Protein AF-A0A2V9L8C8-F1 (afdb_monomer_lite)

Structure (mmCIF, N/CA/C/O backbone):
data_AF-A0A2V9L8C8-F1
#
_entry.id   AF-A0A2V9L8C8-F1
#
loop_
_atom_site.group_PDB
_atom_site.id
_atom_site.type_symbol
_atom_site.label_atom_id
_atom_site.label_alt_id
_atom_site.label_comp_id
_atom_site.label_asym_id
_atom_site.label_entity_id
_atom_site.label_seq_id
_atom_site.pdbx_PDB_ins_code
_atom_site.Cartn_x
_atom_site.Cartn_y
_atom_site.Cartn_z
_atom_site.occupancy
_atom_site.B_iso_or_equiv
_atom_site.auth_seq_id
_atom_site.auth_comp_id
_atom_site.auth_asym_id
_atom_site.auth_atom_id
_atom_site.pdbx_PDB_model_num
ATOM 1 N N . MET A 1 1 ? 19.008 9.682 -31.310 1.00 36.12 1 MET A N 1
ATOM 2 C CA . MET A 1 1 ? 18.948 10.108 -29.896 1.00 36.12 1 MET A CA 1
ATOM 3 C C . MET A 1 1 ? 19.138 8.862 -29.058 1.00 36.12 1 MET A C 1
ATOM 5 O O . MET A 1 1 ? 18.372 7.933 -29.256 1.00 36.12 1 MET A O 1
ATOM 9 N N . HIS A 1 2 ? 20.195 8.788 -28.248 1.00 40.91 2 HIS A N 1
ATOM 10 C CA . HIS A 1 2 ? 20.407 7.639 -27.364 1.00 40.91 2 HIS A CA 1
ATOM 11 C C . HIS A 1 2 ? 19.311 7.671 -26.295 1.00 40.91 2 HIS A C 1
ATOM 13 O O . HIS A 1 2 ? 19.209 8.656 -25.563 1.00 40.91 2 HIS A O 1
ATOM 19 N N . GLY A 1 3 ? 18.443 6.658 -26.279 1.00 50.12 3 GLY A N 1
ATOM 20 C CA . GLY A 1 3 ? 17.503 6.462 -25.181 1.00 50.12 3 GLY A CA 1
ATOM 21 C C . GLY A 1 3 ? 18.306 6.201 -23.914 1.00 50.12 3 GLY A C 1
ATOM 22 O O . GLY A 1 3 ? 19.272 5.442 -23.950 1.00 50.12 3 GLY A O 1
ATOM 23 N N . LEU A 1 4 ? 17.961 6.873 -22.820 1.00 57.66 4 LEU A N 1
ATOM 24 C CA . LEU A 1 4 ? 18.549 6.560 -21.523 1.00 57.66 4 LEU A CA 1
ATOM 25 C C . LEU A 1 4 ? 18.138 5.123 -21.178 1.00 57.66 4 LEU A C 1
ATOM 27 O O . LEU A 1 4 ? 16.963 4.870 -20.928 1.00 57.66 4 LEU A O 1
ATOM 31 N N . GLU A 1 5 ? 19.079 4.178 -21.207 1.00 58.66 5 GLU A N 1
ATOM 32 C CA . GLU A 1 5 ? 18.830 2.799 -20.759 1.00 58.66 5 GLU A CA 1
ATOM 33 C C . GLU A 1 5 ? 18.585 2.762 -19.244 1.00 58.66 5 GLU A C 1
ATOM 35 O O . GLU A 1 5 ? 17.774 1.977 -18.752 1.00 58.66 5 GLU A O 1
ATOM 40 N N . ARG A 1 6 ? 19.244 3.667 -18.506 1.00 60.50 6 ARG A N 1
ATOM 41 C CA . ARG A 1 6 ? 19.099 3.869 -17.062 1.00 60.50 6 ARG A CA 1
ATOM 42 C C . ARG A 1 6 ? 19.023 5.355 -16.725 1.00 60.50 6 ARG A C 1
ATOM 44 O O . ARG A 1 6 ? 19.678 6.158 -17.379 1.00 60.50 6 ARG A O 1
ATOM 51 N N . ALA A 1 7 ? 18.229 5.706 -15.716 1.00 68.06 7 ALA A N 1
ATOM 52 C CA . ALA A 1 7 ? 18.121 7.066 -15.198 1.00 68.06 7 ALA A CA 1
ATOM 53 C C . ALA A 1 7 ? 18.155 7.080 -13.664 1.00 68.06 7 ALA A C 1
ATOM 55 O O . ALA A 1 7 ? 17.246 6.617 -12.976 1.00 68.06 7 ALA A O 1
ATOM 56 N N . SER A 1 8 ? 19.218 7.651 -13.124 1.00 67.12 8 SER A N 1
ATOM 57 C CA . SER A 1 8 ? 19.450 7.878 -11.705 1.00 67.12 8 SER A CA 1
ATOM 58 C C . SER A 1 8 ? 18.687 9.099 -11.175 1.00 67.12 8 SER A C 1
ATOM 60 O O . SER A 1 8 ? 18.212 9.970 -11.909 1.00 67.12 8 SER A O 1
ATOM 62 N N . THR A 1 9 ? 18.643 9.234 -9.848 1.00 66.00 9 THR A N 1
ATOM 63 C CA . THR A 1 9 ? 18.109 10.429 -9.165 1.00 66.00 9 THR A CA 1
ATOM 64 C C . THR A 1 9 ? 18.763 11.736 -9.620 1.00 66.00 9 THR A C 1
ATOM 66 O O . THR A 1 9 ? 18.101 12.778 -9.647 1.00 66.00 9 THR A O 1
ATOM 69 N N . GLN A 1 10 ? 20.049 11.705 -9.970 1.00 68.31 10 GLN A N 1
ATOM 70 C CA . GLN A 1 10 ? 20.767 12.878 -10.461 1.00 68.31 10 GLN A CA 1
ATOM 71 C C . GLN A 1 10 ? 20.302 13.263 -11.869 1.00 68.31 10 GLN A C 1
ATOM 73 O O . GLN A 1 10 ? 20.063 14.442 -12.131 1.00 68.31 10 GLN A O 1
ATOM 78 N N . GLU A 1 11 ? 20.088 12.277 -12.739 1.00 72.94 11 GLU A N 1
ATOM 79 C CA . GLU A 1 11 ? 19.592 12.490 -14.102 1.00 72.94 11 GLU A CA 1
ATOM 80 C C . GLU A 1 11 ? 18.149 12.992 -14.105 1.00 72.94 11 GLU A C 1
ATOM 82 O O . GLU A 1 11 ? 17.838 13.947 -14.809 1.00 72.94 11 GLU A O 1
ATOM 87 N N . ILE A 1 12 ? 17.284 12.463 -13.235 1.00 72.56 12 ILE A N 1
ATOM 88 C CA . ILE A 1 12 ? 15.905 12.957 -13.089 1.00 72.56 12 ILE A CA 1
ATOM 89 C C . ILE A 1 12 ? 15.878 14.432 -12.668 1.00 72.56 12 ILE A C 1
ATOM 91 O O . ILE A 1 12 ? 15.079 15.213 -13.184 1.00 72.56 12 ILE A O 1
ATOM 95 N N . ARG A 1 13 ? 16.764 14.843 -11.751 1.00 71.88 13 ARG A N 1
ATOM 96 C CA . ARG A 1 13 ? 16.885 16.255 -11.349 1.00 71.88 13 ARG A CA 1
ATOM 97 C C . ARG A 1 13 ? 17.431 17.130 -12.474 1.00 71.88 13 ARG A C 1
ATOM 99 O O . ARG A 1 13 ? 16.982 18.264 -12.614 1.00 71.88 13 ARG A O 1
ATOM 106 N N . ALA A 1 14 ? 18.375 16.618 -13.263 1.00 79.44 14 ALA A N 1
ATOM 107 C CA . ALA A 1 14 ? 18.890 17.326 -14.430 1.00 79.44 14 ALA A CA 1
ATOM 108 C C . ALA A 1 14 ? 17.793 17.526 -15.489 1.00 79.44 14 ALA A C 1
ATOM 110 O O . ALA A 1 14 ? 17.665 18.620 -16.037 1.00 79.44 14 ALA A O 1
ATOM 111 N N . ILE A 1 15 ? 16.949 16.512 -15.710 1.00 76.75 15 ILE A N 1
ATOM 112 C CA . ILE A 1 15 ? 15.794 16.601 -16.609 1.00 76.75 15 ILE A CA 1
ATOM 113 C C . ILE A 1 15 ? 14.777 17.620 -16.080 1.00 76.75 15 ILE A C 1
ATOM 115 O O . ILE A 1 15 ? 14.339 18.467 -16.849 1.00 76.75 15 ILE A O 1
ATOM 119 N N . ASP A 1 16 ? 14.450 17.620 -14.782 1.00 75.38 16 ASP A N 1
ATOM 120 C CA . ASP A 1 16 ? 13.553 18.633 -14.191 1.00 75.38 16 ASP A CA 1
ATOM 121 C C . ASP A 1 16 ? 14.086 20.062 -14.389 1.00 75.38 16 ASP A C 1
ATOM 123 O O . ASP A 1 16 ? 13.348 20.960 -14.796 1.00 75.38 16 ASP A O 1
ATOM 127 N N . ALA A 1 17 ? 15.386 20.276 -14.164 1.00 76.06 17 ALA A N 1
ATOM 128 C CA . ALA A 1 17 ? 16.019 21.575 -14.376 1.00 76.06 17 ALA A CA 1
ATOM 129 C C . ALA A 1 17 ? 15.936 22.026 -15.844 1.00 76.06 17 ALA A C 1
ATOM 131 O O . ALA A 1 17 ? 15.607 23.181 -16.119 1.00 76.06 17 ALA A O 1
ATOM 132 N N . GLU A 1 18 ? 16.180 21.117 -16.790 1.00 81.00 18 GLU A N 1
ATOM 133 C CA . GLU A 1 18 ? 16.126 21.420 -18.221 1.00 81.00 18 GLU A CA 1
ATOM 134 C C . GLU A 1 18 ? 14.690 21.655 -18.715 1.00 81.00 18 GLU A C 1
ATOM 136 O O . GLU A 1 18 ? 14.450 22.564 -19.513 1.00 81.00 18 GLU A O 1
ATOM 141 N N . VAL A 1 19 ? 13.718 20.895 -18.203 1.00 79.25 19 VAL A N 1
ATOM 142 C CA . VAL A 1 19 ? 12.288 21.077 -18.493 1.00 79.25 19 VAL A CA 1
ATOM 143 C C . VAL A 1 19 ? 11.825 22.461 -18.043 1.00 79.25 19 VAL A C 1
ATOM 145 O O . VAL A 1 19 ? 11.234 23.193 -18.837 1.00 79.25 19 VAL A O 1
ATOM 148 N N . ARG A 1 20 ? 12.170 22.878 -16.818 1.00 74.38 20 ARG A N 1
ATOM 149 C CA . ARG A 1 20 ? 11.860 24.228 -16.316 1.00 74.38 20 ARG A CA 1
ATOM 150 C C . ARG A 1 20 ? 12.566 25.325 -17.106 1.00 74.38 20 ARG A C 1
ATOM 152 O O . ARG A 1 20 ? 11.986 26.383 -17.334 1.00 74.38 20 ARG A O 1
ATOM 159 N N . ARG A 1 21 ? 13.802 25.081 -17.554 1.00 77.56 21 ARG A N 1
ATOM 160 C CA . ARG A 1 21 ? 14.560 26.032 -18.382 1.00 77.56 21 ARG A CA 1
ATOM 161 C C . ARG A 1 21 ? 13.907 26.252 -19.749 1.00 77.56 21 ARG A C 1
ATOM 163 O O . ARG A 1 21 ? 13.926 27.374 -20.244 1.00 77.56 21 ARG A O 1
ATOM 170 N N . ARG A 1 22 ? 13.352 25.201 -20.364 1.00 79.56 22 ARG A N 1
ATOM 171 C CA . ARG A 1 22 ? 12.745 25.268 -21.707 1.00 79.56 22 ARG A CA 1
ATOM 172 C C . ARG A 1 22 ? 11.279 25.688 -21.711 1.00 79.56 22 ARG A C 1
ATOM 174 O O . ARG A 1 22 ? 10.867 26.368 -22.642 1.00 79.56 22 ARG A O 1
ATOM 181 N N . LEU A 1 23 ? 10.500 25.262 -20.718 1.00 74.31 23 LEU A N 1
ATOM 182 C CA . LEU A 1 23 ? 9.045 25.463 -20.682 1.00 74.31 23 LEU A CA 1
ATOM 183 C C . LEU A 1 23 ? 8.598 26.551 -19.692 1.00 74.31 23 LEU A C 1
ATOM 185 O O . LEU A 1 23 ? 7.414 26.869 -19.625 1.00 74.31 23 LEU A O 1
ATOM 189 N N . GLY A 1 24 ? 9.539 27.145 -18.955 1.00 65.62 24 GLY A N 1
ATOM 190 C CA . GLY A 1 24 ? 9.286 28.217 -17.997 1.00 65.62 24 GLY A CA 1
ATOM 191 C C . GLY A 1 24 ? 9.071 27.724 -16.557 1.00 65.62 24 GLY A C 1
ATOM 192 O O . GLY A 1 24 ? 8.772 26.550 -16.320 1.00 65.62 24 GLY A O 1
ATOM 193 N N . PRO A 1 25 ? 9.222 28.622 -15.564 1.00 58.44 25 PRO A N 1
ATOM 194 C CA . PRO A 1 25 ? 9.194 28.280 -14.139 1.00 58.44 25 PRO A CA 1
ATOM 195 C C . PRO A 1 25 ? 7.817 27.829 -13.623 1.00 58.44 25 PRO A C 1
ATOM 197 O O . PRO A 1 25 ? 7.747 27.221 -12.555 1.00 58.44 25 PRO A O 1
ATOM 200 N N . ASP A 1 26 ? 6.740 28.091 -14.370 1.00 56.12 26 ASP A N 1
ATOM 201 C CA . ASP A 1 26 ? 5.374 27.686 -14.009 1.00 56.12 26 ASP A CA 1
ATOM 202 C C . ASP A 1 26 ? 5.085 26.199 -14.266 1.00 56.12 26 ASP A C 1
ATOM 204 O O . ASP A 1 26 ? 4.108 25.652 -13.743 1.00 56.12 26 ASP A O 1
ATOM 208 N N . VAL A 1 27 ? 5.957 25.501 -15.004 1.00 57.41 27 VAL A N 1
ATOM 209 C CA . VAL A 1 27 ? 5.854 24.050 -15.174 1.00 57.41 27 VAL A CA 1
ATOM 210 C C . VAL A 1 27 ? 6.306 23.358 -13.892 1.00 57.41 27 VAL A C 1
ATOM 212 O O . VAL A 1 27 ? 7.492 23.156 -13.629 1.00 57.41 27 VAL A O 1
ATOM 215 N N . ARG A 1 28 ? 5.331 22.967 -13.066 1.00 55.12 28 ARG A N 1
ATOM 216 C CA . ARG A 1 28 ? 5.564 22.130 -11.883 1.00 55.12 28 ARG A CA 1
ATOM 217 C C . ARG A 1 28 ? 5.698 20.661 -12.279 1.00 55.12 28 ARG A C 1
ATOM 219 O O . ARG A 1 28 ? 4.804 19.860 -12.014 1.00 55.12 28 ARG A O 1
ATOM 226 N N . THR A 1 29 ? 6.822 20.281 -12.871 1.00 62.38 29 THR A N 1
ATOM 227 C CA . THR A 1 29 ? 7.174 18.863 -12.993 1.00 62.38 29 THR A CA 1
ATOM 228 C C . THR A 1 29 ? 7.714 18.355 -11.665 1.00 62.38 29 THR A C 1
ATOM 230 O O . THR A 1 29 ? 8.779 18.750 -11.198 1.00 62.38 29 THR A O 1
ATOM 233 N N . ALA A 1 30 ? 6.957 17.481 -11.005 1.00 65.12 30 ALA A N 1
ATOM 234 C CA . ALA A 1 30 ? 7.499 16.747 -9.874 1.00 65.12 30 ALA A CA 1
ATOM 235 C C . ALA A 1 30 ? 8.540 15.736 -10.397 1.00 65.12 30 ALA A C 1
ATOM 237 O O . ALA A 1 30 ? 8.271 15.069 -11.397 1.00 65.12 30 ALA A O 1
ATOM 238 N N . PRO A 1 31 ? 9.685 15.544 -9.718 1.00 64.62 31 PRO A N 1
ATOM 239 C CA . PRO A 1 31 ? 10.660 14.514 -10.086 1.00 64.62 31 PRO A CA 1
ATOM 240 C C . PRO A 1 31 ? 10.046 13.113 -10.235 1.00 64.62 31 PRO A C 1
ATOM 242 O O . PRO A 1 31 ? 10.468 12.340 -11.083 1.00 64.62 31 PRO A O 1
ATOM 245 N N . SER A 1 32 ? 8.998 12.814 -9.464 1.00 60.22 32 SER A N 1
ATOM 246 C CA . SER A 1 32 ? 8.209 11.584 -9.574 1.00 60.22 32 SER A CA 1
ATOM 247 C C . SER A 1 32 ? 7.454 11.443 -10.896 1.00 60.22 32 SER A C 1
ATOM 249 O O . SER A 1 32 ? 7.350 10.340 -11.416 1.00 60.22 32 SER A O 1
ATOM 251 N N . TYR A 1 33 ? 6.939 12.541 -11.454 1.00 67.62 33 TYR A N 1
ATOM 252 C CA . TYR A 1 33 ? 6.266 12.534 -12.752 1.00 67.62 33 TYR A CA 1
ATOM 253 C C . TYR A 1 33 ? 7.259 12.217 -13.872 1.00 67.62 33 TYR A C 1
ATOM 255 O O . TYR A 1 33 ? 7.001 11.341 -14.688 1.00 67.62 33 TYR A O 1
ATOM 263 N N . ILE A 1 34 ? 8.429 12.863 -13.858 1.00 70.88 34 ILE A N 1
ATOM 264 C CA . ILE A 1 34 ? 9.505 12.596 -14.825 1.00 70.88 34 ILE A CA 1
ATOM 265 C C . ILE A 1 34 ? 9.959 11.140 -14.720 1.00 70.88 34 ILE A C 1
ATOM 267 O O . ILE A 1 34 ? 10.092 10.459 -15.729 1.00 70.88 34 ILE A O 1
ATOM 271 N N . ALA A 1 35 ? 10.147 10.647 -13.499 1.00 67.81 35 ALA A N 1
ATOM 272 C CA . ALA A 1 35 ? 10.553 9.274 -13.253 1.00 67.81 35 ALA A CA 1
ATOM 273 C C . ALA A 1 35 ? 9.521 8.242 -13.753 1.00 67.81 35 ALA A C 1
ATOM 275 O O . ALA A 1 35 ? 9.905 7.230 -14.333 1.00 67.81 35 ALA A O 1
ATOM 276 N N . ASN A 1 36 ? 8.222 8.519 -13.602 1.00 62.78 36 ASN A N 1
ATOM 277 C CA . ASN A 1 36 ? 7.164 7.667 -14.149 1.00 62.78 36 ASN A CA 1
ATOM 278 C C . ASN A 1 36 ? 7.134 7.694 -15.678 1.00 62.78 36 ASN A C 1
ATOM 280 O O . ASN A 1 36 ? 7.081 6.633 -16.284 1.00 62.78 36 ASN A O 1
ATOM 284 N N . VAL A 1 37 ? 7.240 8.872 -16.299 1.00 70.62 37 VAL A N 1
ATOM 285 C CA . VAL A 1 37 ? 7.285 9.000 -17.767 1.00 70.62 37 VAL A CA 1
ATOM 286 C C . VAL A 1 37 ? 8.496 8.264 -18.351 1.00 70.62 37 VAL A C 1
ATOM 288 O O . VAL A 1 37 ? 8.381 7.606 -19.380 1.00 70.62 37 VAL A O 1
ATOM 291 N N . LEU A 1 38 ? 9.654 8.336 -17.687 1.00 69.81 38 LEU A N 1
ATOM 292 C CA . LEU A 1 38 ? 10.849 7.589 -18.087 1.00 69.81 38 LEU A CA 1
ATOM 293 C C . LEU A 1 38 ? 10.644 6.074 -17.949 1.00 69.81 38 LEU A C 1
ATOM 295 O O . LEU A 1 38 ? 10.986 5.334 -18.867 1.00 69.81 38 LEU A O 1
ATOM 299 N N . SER A 1 39 ? 10.040 5.620 -16.849 1.00 64.25 39 SER A N 1
ATOM 300 C CA . SER A 1 39 ? 9.703 4.204 -16.649 1.00 64.25 39 SER A CA 1
ATOM 301 C C . SER A 1 39 ? 8.710 3.689 -17.702 1.00 64.25 39 SER A C 1
ATOM 303 O O . SER A 1 39 ? 8.937 2.647 -18.312 1.00 64.25 39 SER A O 1
ATOM 305 N N . GLU A 1 40 ? 7.654 4.454 -18.006 1.00 60.69 40 GLU A N 1
ATOM 306 C CA . GLU A 1 40 ? 6.682 4.140 -19.066 1.00 60.69 40 GLU A CA 1
ATOM 307 C C . GLU A 1 40 ? 7.326 4.073 -20.457 1.00 60.69 40 GLU A C 1
ATOM 309 O O . GLU A 1 40 ? 6.901 3.284 -21.300 1.00 60.69 40 GLU A O 1
ATOM 314 N N . ALA A 1 41 ? 8.377 4.863 -20.690 1.00 68.69 41 ALA A N 1
ATOM 315 C CA . ALA A 1 41 ? 9.166 4.838 -21.918 1.00 68.69 41 ALA A CA 1
ATOM 316 C C . ALA A 1 41 ? 10.201 3.693 -21.969 1.00 68.69 41 ALA A C 1
ATOM 318 O O . ALA A 1 41 ? 10.925 3.577 -22.959 1.00 68.69 41 ALA A O 1
ATOM 319 N N . GLY A 1 42 ? 10.277 2.847 -20.934 1.00 58.72 42 GLY A N 1
ATOM 320 C CA . GLY A 1 42 ? 11.192 1.705 -20.857 1.00 58.72 42 GLY A CA 1
ATOM 321 C C . GLY A 1 42 ? 12.577 2.023 -20.282 1.00 58.72 42 GLY A C 1
ATOM 322 O O . GLY A 1 42 ? 13.459 1.168 -20.329 1.00 58.72 42 GLY A O 1
ATOM 323 N N . THR A 1 43 ? 12.794 3.222 -19.732 1.00 69.88 43 THR A N 1
ATOM 324 C CA . THR A 1 43 ? 14.045 3.575 -19.048 1.00 69.88 43 THR A CA 1
ATOM 325 C C . THR A 1 43 ? 14.052 2.996 -17.638 1.00 69.88 43 THR A C 1
ATOM 327 O O . THR A 1 43 ? 13.139 3.228 -16.846 1.00 69.88 43 THR A O 1
ATOM 330 N N . HIS A 1 44 ? 15.121 2.289 -17.279 1.00 60.97 44 HIS A N 1
ATOM 331 C CA . HIS A 1 44 ? 15.279 1.745 -15.938 1.00 60.97 44 HIS A CA 1
ATOM 332 C C . HIS A 1 44 ? 15.636 2.855 -14.941 1.00 60.97 44 HIS A C 1
ATOM 334 O O . HIS A 1 44 ? 16.719 3.435 -14.993 1.00 60.97 44 HIS A O 1
ATOM 340 N N . VAL A 1 45 ? 14.720 3.180 -14.032 1.00 60.19 45 VAL A N 1
ATOM 341 C CA . VAL A 1 45 ? 14.873 4.325 -13.130 1.00 60.19 45 VAL A CA 1
ATOM 342 C C . VAL A 1 45 ? 15.335 3.896 -11.735 1.00 60.19 45 VAL A C 1
ATOM 344 O O . VAL A 1 45 ? 14.614 3.225 -11.002 1.00 60.19 45 VAL A O 1
ATOM 347 N N . GLU A 1 46 ? 16.501 4.387 -11.320 1.00 57.97 46 GLU A N 1
ATOM 348 C CA . GLU A 1 46 ? 17.041 4.230 -9.967 1.00 57.97 46 GLU A CA 1
ATOM 349 C C . GLU A 1 46 ? 16.770 5.507 -9.150 1.00 57.97 46 GLU A C 1
ATOM 351 O O . GLU A 1 46 ? 17.627 6.383 -8.963 1.00 57.97 46 GLU A O 1
ATOM 356 N N . PHE A 1 47 ? 15.526 5.649 -8.677 1.00 55.12 47 PHE A N 1
ATOM 357 C CA . PHE A 1 47 ? 15.101 6.800 -7.877 1.00 55.12 47 PHE A CA 1
ATOM 358 C C . PHE A 1 47 ? 15.086 6.485 -6.376 1.00 55.12 47 PHE A C 1
ATOM 360 O O . PHE A 1 47 ? 14.039 6.281 -5.766 1.00 55.12 47 PHE A O 1
ATOM 367 N N . THR A 1 48 ? 16.264 6.459 -5.754 1.00 48.25 48 THR A N 1
ATOM 368 C CA . THR A 1 48 ? 16.421 6.285 -4.304 1.00 48.25 48 THR A CA 1
ATOM 369 C C . THR A 1 48 ? 16.584 7.648 -3.621 1.00 48.25 48 THR A C 1
ATOM 371 O O . THR A 1 48 ? 17.581 8.353 -3.758 1.00 48.25 48 THR A O 1
ATOM 374 N N . GLY A 1 49 ? 15.567 8.080 -2.874 1.00 46.88 49 GLY A N 1
ATOM 375 C CA . GLY A 1 49 ? 15.636 9.324 -2.108 1.00 46.88 49 GLY A CA 1
ATOM 376 C C . GLY A 1 49 ? 14.374 9.608 -1.304 1.00 46.88 49 GLY A C 1
ATOM 377 O O . GLY A 1 49 ? 13.398 8.872 -1.373 1.00 46.88 49 GLY A O 1
ATOM 378 N N . ARG A 1 50 ? 14.351 10.731 -0.575 1.00 41.69 50 ARG A N 1
ATOM 379 C CA . ARG A 1 50 ? 13.184 11.192 0.213 1.00 41.69 50 ARG A CA 1
ATOM 380 C C . ARG A 1 50 ? 11.945 11.515 -0.658 1.00 41.69 50 ARG A C 1
ATOM 382 O O . ARG A 1 50 ? 10.849 11.659 -0.132 1.00 41.69 50 ARG A O 1
ATOM 389 N N . SER A 1 51 ? 12.130 11.584 -1.982 1.00 40.91 51 SER A N 1
ATOM 390 C CA . SER A 1 51 ? 11.086 11.650 -3.020 1.00 40.91 51 SER A CA 1
ATOM 391 C C . SER A 1 51 ? 10.949 10.348 -3.830 1.00 40.91 51 SER A C 1
ATOM 393 O O . SER A 1 51 ? 10.073 10.267 -4.677 1.00 40.91 51 SER A O 1
ATOM 395 N N . GLY A 1 52 ? 11.778 9.339 -3.556 1.00 44.50 52 GLY A N 1
ATOM 396 C CA . GLY A 1 52 ? 11.838 7.997 -4.153 1.00 44.50 52 GLY A CA 1
ATOM 397 C C . GLY A 1 52 ? 10.565 7.133 -4.218 1.00 44.50 52 GLY A C 1
ATOM 398 O O . GLY A 1 52 ? 10.507 6.292 -5.110 1.00 44.50 52 GLY A O 1
ATOM 399 N N . PRO A 1 53 ? 9.517 7.307 -3.381 1.00 51.41 53 PRO A N 1
ATOM 400 C CA . PRO A 1 53 ? 8.404 6.350 -3.309 1.00 51.41 53 PRO A CA 1
ATOM 401 C C . PRO A 1 53 ? 7.448 6.294 -4.505 1.00 51.41 53 PRO A C 1
ATOM 403 O O . PRO A 1 53 ? 6.358 5.753 -4.366 1.00 51.41 53 PRO A O 1
ATOM 406 N N . PHE A 1 54 ? 7.737 6.910 -5.651 1.00 50.38 54 PHE A N 1
ATOM 407 C CA . PHE A 1 54 ? 6.721 7.081 -6.700 1.00 50.38 54 PHE A CA 1
ATOM 408 C C . PHE A 1 54 ? 6.949 6.246 -7.957 1.00 50.38 54 PHE A C 1
ATOM 410 O O . PHE A 1 54 ? 5.982 6.028 -8.681 1.00 50.38 54 PHE A O 1
ATOM 417 N N . VAL A 1 55 ? 8.142 5.678 -8.148 1.00 54.19 55 VAL A N 1
ATOM 418 C CA . VAL A 1 55 ? 8.467 4.814 -9.297 1.00 54.19 55 VAL A CA 1
ATOM 419 C C . VAL A 1 55 ? 8.242 3.357 -8.923 1.00 54.19 55 VAL A C 1
ATOM 421 O O . VAL A 1 55 ? 8.517 2.965 -7.789 1.00 54.19 55 VAL A O 1
ATOM 424 N N . ASP A 1 56 ? 7.595 2.576 -9.788 1.00 56.00 56 ASP A N 1
ATOM 425 C CA . ASP A 1 56 ? 7.451 1.136 -9.545 1.00 56.00 56 ASP A CA 1
ATOM 426 C C . ASP A 1 56 ? 8.835 0.483 -9.650 1.00 56.00 56 ASP A C 1
ATOM 428 O O . ASP A 1 56 ? 9.611 0.871 -10.527 1.00 56.00 56 ASP A O 1
ATOM 432 N N . PRO A 1 57 ? 9.191 -0.449 -8.747 1.00 55.91 57 PRO A N 1
ATOM 433 C CA . PRO A 1 57 ? 10.440 -1.173 -8.892 1.00 55.91 57 PRO A CA 1
ATOM 434 C C . PRO A 1 57 ? 10.449 -1.885 -10.254 1.00 55.91 57 PRO A C 1
ATOM 436 O O . PRO A 1 57 ? 9.396 -2.346 -10.700 1.00 55.91 57 PRO A O 1
ATOM 439 N N . PRO A 1 58 ? 11.609 -1.977 -10.922 1.00 58.84 58 PRO A N 1
ATOM 440 C CA . PRO A 1 58 ? 11.742 -2.764 -12.139 1.00 58.84 58 PRO A CA 1
ATOM 441 C C . PRO A 1 58 ? 11.349 -4.208 -11.813 1.00 58.84 58 PRO A C 1
ATOM 443 O O . PRO A 1 58 ? 12.009 -4.875 -11.018 1.00 58.84 58 PRO A O 1
ATOM 446 N N . MET A 1 59 ? 10.227 -4.658 -12.370 1.00 68.00 59 MET A N 1
ATOM 447 C CA . MET A 1 59 ? 9.724 -6.015 -12.188 1.00 68.00 59 MET A CA 1
ATOM 448 C C . MET A 1 59 ? 10.060 -6.834 -13.425 1.00 68.00 59 MET A C 1
ATOM 450 O O . MET A 1 59 ? 9.875 -6.374 -14.549 1.00 68.00 59 MET A O 1
ATOM 454 N N . GLU A 1 60 ? 10.550 -8.049 -13.211 1.00 74.44 60 GLU A N 1
ATOM 455 C CA . GLU A 1 60 ? 10.720 -9.020 -14.287 1.00 74.44 60 GLU A CA 1
ATOM 456 C C . GLU A 1 60 ? 9.373 -9.670 -14.629 1.00 74.44 60 GLU A C 1
ATOM 458 O O . GLU A 1 60 ? 8.445 -9.702 -13.812 1.00 74.44 60 GLU A O 1
ATOM 463 N N . GLU A 1 61 ? 9.241 -10.199 -15.843 1.00 70.94 61 GLU A N 1
ATOM 464 C CA . GLU A 1 61 ? 8.100 -11.052 -16.175 1.00 70.94 61 GLU A CA 1
ATOM 465 C C . GLU A 1 61 ? 8.158 -12.356 -15.355 1.00 70.94 61 GLU A C 1
ATOM 467 O O . GLU A 1 61 ? 9.246 -12.888 -15.133 1.00 70.94 61 GLU A O 1
ATOM 472 N N . PRO A 1 62 ? 7.013 -12.902 -14.900 1.00 78.19 62 PRO A N 1
ATOM 473 C CA . PRO A 1 62 ? 5.636 -12.483 -15.196 1.00 78.19 62 PRO A CA 1
ATOM 474 C C . PRO A 1 62 ? 5.062 -11.417 -14.237 1.00 78.19 62 PRO A C 1
ATOM 476 O O . PRO A 1 62 ? 3.886 -11.056 -14.340 1.00 78.19 62 PRO A O 1
ATOM 479 N N . TYR A 1 63 ? 5.847 -10.939 -13.265 1.00 82.00 63 TYR A N 1
ATOM 480 C CA . TYR A 1 63 ? 5.377 -10.021 -12.221 1.00 82.00 63 TYR A CA 1
ATOM 481 C C . TYR A 1 63 ? 4.993 -8.658 -12.782 1.00 82.00 63 TYR A C 1
ATOM 483 O O . TYR A 1 63 ? 3.975 -8.105 -12.368 1.00 82.00 63 TYR A O 1
ATOM 491 N N . ALA A 1 64 ? 5.770 -8.148 -13.742 1.00 74.88 64 ALA A N 1
ATOM 492 C CA . ALA A 1 64 ? 5.522 -6.862 -14.387 1.00 74.88 64 ALA A CA 1
ATOM 493 C C . ALA A 1 64 ? 4.096 -6.768 -14.935 1.00 74.88 64 ALA A C 1
ATOM 495 O O . ALA A 1 64 ? 3.384 -5.811 -14.642 1.00 74.88 64 ALA A O 1
ATOM 496 N N . THR A 1 65 ? 3.650 -7.795 -15.662 1.00 80.06 65 THR A N 1
ATOM 497 C CA . THR A 1 65 ? 2.291 -7.848 -16.204 1.00 80.06 65 THR A CA 1
ATOM 498 C C . THR A 1 65 ? 1.241 -8.000 -15.101 1.00 80.06 65 THR A C 1
ATOM 500 O O . THR A 1 65 ? 0.230 -7.299 -15.115 1.00 80.06 65 THR A O 1
ATOM 503 N N . ARG A 1 66 ? 1.470 -8.889 -14.127 1.00 81.19 66 ARG A N 1
ATOM 504 C CA . ARG A 1 66 ? 0.473 -9.220 -13.091 1.00 81.19 66 ARG A CA 1
ATOM 505 C C . ARG A 1 66 ? 0.267 -8.128 -12.044 1.00 81.19 66 ARG A C 1
ATOM 507 O O . ARG A 1 66 ? -0.827 -8.004 -11.508 1.00 81.19 66 ARG A O 1
ATOM 514 N N . LEU A 1 67 ? 1.306 -7.357 -11.736 1.00 82.19 67 LEU A N 1
ATOM 515 C CA . LEU A 1 67 ? 1.270 -6.295 -10.726 1.00 82.19 67 LEU A CA 1
ATOM 516 C C . LEU A 1 67 ? 1.037 -4.906 -11.337 1.00 82.19 67 LEU A C 1
ATOM 518 O O . LEU A 1 67 ? 0.888 -3.923 -10.603 1.00 82.19 67 LEU A O 1
ATOM 522 N N . LYS A 1 68 ? 0.968 -4.803 -12.670 1.00 79.94 68 LYS A N 1
ATOM 523 C CA . LYS A 1 68 ? 0.704 -3.544 -13.367 1.00 79.94 68 LYS A CA 1
ATOM 524 C C . LYS A 1 68 ? -0.627 -2.948 -12.919 1.00 79.94 68 LYS A C 1
ATOM 526 O O . LYS A 1 68 ? -1.674 -3.573 -13.029 1.00 79.94 68 LYS A O 1
ATOM 531 N N . GLY A 1 69 ? -0.589 -1.708 -12.435 1.00 79.88 69 GLY A N 1
ATOM 532 C CA . GLY A 1 69 ? -1.791 -1.002 -11.986 1.00 79.88 69 GLY A CA 1
ATOM 533 C C . GLY A 1 69 ? -2.359 -1.495 -10.651 1.00 79.88 69 GLY A C 1
ATOM 534 O O . GLY A 1 69 ? -3.350 -0.933 -10.193 1.00 79.88 69 GLY A O 1
ATOM 535 N N . ALA A 1 70 ? -1.713 -2.459 -9.979 1.00 85.25 70 ALA A N 1
ATOM 536 C CA . ALA A 1 70 ? -2.160 -2.970 -8.680 1.00 85.25 70 ALA A CA 1
ATOM 537 C C . ALA A 1 70 ? -2.231 -1.876 -7.596 1.00 85.25 70 ALA A C 1
ATOM 539 O O . ALA A 1 70 ? -2.996 -1.982 -6.640 1.00 85.25 70 ALA A O 1
ATOM 540 N N . LEU A 1 71 ? -1.442 -0.806 -7.755 1.00 85.75 71 LEU A N 1
ATOM 541 C CA . LEU A 1 71 ? -1.308 0.289 -6.799 1.00 85.75 71 LEU A CA 1
ATOM 542 C C . LEU A 1 71 ? -1.757 1.637 -7.386 1.00 85.75 71 LEU A C 1
ATOM 544 O O . LEU A 1 71 ? -0.960 2.561 -7.579 1.00 85.75 71 LEU A O 1
ATOM 548 N N . GLN A 1 72 ? -3.055 1.771 -7.650 1.00 85.69 72 GLN A N 1
ATOM 549 C CA . GLN A 1 72 ? -3.663 3.020 -8.111 1.00 85.69 72 GLN A CA 1
ATOM 550 C C . GLN A 1 72 ? -4.815 3.434 -7.198 1.00 85.69 72 GLN A C 1
ATOM 552 O O . GLN A 1 72 ? -5.800 2.720 -7.068 1.00 85.69 72 GLN A O 1
ATOM 557 N N . PHE A 1 73 ? -4.696 4.606 -6.571 1.00 88.94 73 PHE A N 1
ATOM 558 C CA . PHE A 1 73 ? -5.755 5.165 -5.736 1.00 88.94 73 PHE A CA 1
ATOM 559 C C . PHE A 1 73 ? -5.695 6.692 -5.680 1.00 88.94 73 PHE A C 1
ATOM 561 O O . PHE A 1 73 ? -4.623 7.309 -5.726 1.00 88.94 73 PHE A O 1
ATOM 568 N N . HIS A 1 74 ? -6.866 7.304 -5.547 1.00 85.75 74 HIS A N 1
ATOM 569 C CA . HIS A 1 74 ? -7.052 8.750 -5.445 1.00 85.75 74 HIS A CA 1
ATOM 570 C C . HIS A 1 74 ? -8.018 9.158 -4.323 1.00 85.75 74 HIS A C 1
ATOM 572 O O . HIS A 1 74 ? -7.956 10.307 -3.882 1.00 85.75 74 HIS A O 1
ATOM 578 N N . ASP A 1 75 ? -8.769 8.212 -3.767 1.00 88.94 75 ASP A N 1
ATOM 579 C CA . ASP A 1 75 ? -9.711 8.351 -2.651 1.00 88.94 75 ASP A CA 1
ATOM 580 C C . ASP A 1 75 ? -9.746 7.065 -1.797 1.00 88.94 75 ASP A C 1
ATOM 582 O O . ASP A 1 75 ? -8.918 6.170 -1.992 1.00 88.94 75 ASP A O 1
ATOM 586 N N . LEU A 1 76 ? -10.648 7.005 -0.811 1.00 93.81 76 LEU A N 1
ATOM 587 C CA . LEU A 1 76 ? -10.802 5.851 0.084 1.00 93.81 76 LEU A CA 1
ATOM 588 C C . LEU A 1 76 ? -11.284 4.602 -0.664 1.00 93.81 76 LEU A C 1
ATOM 590 O O . LEU A 1 76 ? -10.748 3.522 -0.445 1.00 93.81 76 LEU A O 1
ATOM 594 N N . GLU A 1 77 ? -12.250 4.737 -1.570 1.00 93.94 77 GLU A N 1
ATOM 595 C CA . GLU A 1 77 ? -12.814 3.601 -2.307 1.00 93.94 77 GLU A CA 1
ATOM 596 C C . GLU A 1 77 ? -11.765 2.934 -3.206 1.00 93.94 77 GLU A C 1
ATOM 598 O O . GLU A 1 77 ? -11.530 1.726 -3.117 1.00 93.94 77 GLU A O 1
ATOM 603 N N . SER A 1 78 ? -11.053 3.728 -4.008 1.00 92.19 78 SER A N 1
ATOM 604 C CA . SER A 1 78 ? -9.971 3.223 -4.856 1.00 92.19 78 SER A CA 1
ATOM 605 C C . SER A 1 78 ? -8.789 2.680 -4.045 1.00 92.19 78 SER A C 1
ATOM 607 O O . SER A 1 78 ? -8.120 1.751 -4.495 1.00 92.19 78 SER A O 1
ATOM 609 N N . ALA A 1 79 ? -8.540 3.191 -2.833 1.00 95.50 79 ALA A N 1
ATOM 610 C CA . ALA A 1 79 ? -7.532 2.625 -1.936 1.00 95.50 79 ALA A CA 1
ATOM 611 C C . ALA A 1 79 ? -7.948 1.260 -1.372 1.00 95.50 79 ALA A C 1
ATOM 613 O O . ALA A 1 79 ? -7.123 0.346 -1.344 1.00 95.50 79 ALA A O 1
ATOM 614 N N . GLU A 1 80 ? -9.211 1.088 -0.970 1.00 97.31 80 GLU A N 1
ATOM 615 C CA . GLU A 1 80 ? -9.741 -0.218 -0.564 1.00 97.31 80 GLU A CA 1
ATOM 616 C C . GLU A 1 80 ? -9.626 -1.230 -1.714 1.00 97.31 80 GLU A C 1
ATOM 618 O O . GLU A 1 80 ? -9.144 -2.344 -1.505 1.00 97.31 80 GLU A O 1
ATOM 623 N N . ALA A 1 81 ? -9.996 -0.832 -2.936 1.00 96.12 81 ALA A N 1
ATOM 624 C CA . ALA A 1 81 ? -9.875 -1.675 -4.124 1.00 96.12 81 ALA A CA 1
ATOM 625 C C . ALA A 1 81 ? -8.417 -2.080 -4.408 1.00 96.12 81 ALA A C 1
ATOM 627 O O . ALA A 1 81 ? -8.140 -3.255 -4.656 1.00 96.12 81 ALA A O 1
ATOM 628 N N . ALA A 1 82 ? -7.473 -1.138 -4.306 1.00 95.19 82 ALA A N 1
ATOM 629 C CA . ALA A 1 82 ? -6.049 -1.426 -4.459 1.00 95.19 82 ALA A CA 1
ATOM 630 C C . ALA A 1 82 ? -5.552 -2.427 -3.401 1.00 95.19 82 ALA A C 1
ATOM 632 O O . ALA A 1 82 ? -4.866 -3.389 -3.739 1.00 95.19 82 ALA A O 1
ATOM 633 N N . ILE A 1 83 ? -5.936 -2.261 -2.128 1.00 97.38 83 ILE A N 1
ATOM 634 C CA . ILE A 1 83 ? -5.548 -3.199 -1.062 1.00 97.38 83 ILE A CA 1
ATOM 635 C C . ILE A 1 83 ? -6.171 -4.585 -1.288 1.00 97.38 83 ILE A C 1
ATOM 637 O O . ILE A 1 83 ? -5.485 -5.586 -1.105 1.00 97.38 83 ILE A O 1
ATOM 641 N 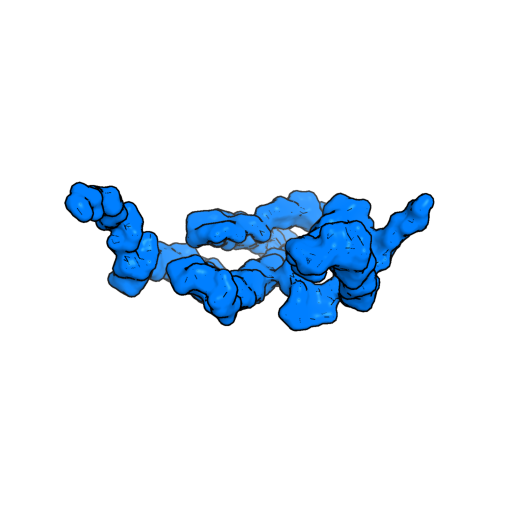N . ARG A 1 84 ? -7.426 -4.674 -1.754 1.00 97.25 84 ARG A N 1
ATOM 642 C CA . ARG A 1 84 ? -8.058 -5.951 -2.148 1.00 97.25 84 ARG A CA 1
ATOM 643 C C . ARG A 1 84 ? -7.289 -6.661 -3.256 1.00 97.25 84 ARG A C 1
ATOM 645 O O . ARG A 1 84 ? -7.055 -7.862 -3.153 1.00 97.25 84 ARG A O 1
ATOM 652 N N . MET A 1 85 ? -6.865 -5.926 -4.281 1.00 96.00 85 MET A N 1
ATOM 653 C CA . MET A 1 85 ? -6.077 -6.486 -5.378 1.00 96.00 85 MET A CA 1
ATOM 654 C C . MET A 1 85 ? -4.700 -6.971 -4.902 1.00 96.00 85 MET A C 1
ATOM 656 O O . MET A 1 85 ? -4.292 -8.083 -5.234 1.00 96.00 85 MET A O 1
ATOM 660 N N . LEU A 1 86 ? -4.012 -6.189 -4.065 1.00 95.81 86 LEU A N 1
ATOM 661 C CA . LEU A 1 86 ? -2.744 -6.602 -3.455 1.00 95.81 86 LEU A CA 1
ATOM 662 C C . LEU A 1 86 ? -2.915 -7.832 -2.550 1.00 95.81 86 LEU A C 1
ATOM 664 O O . LEU A 1 86 ? -2.075 -8.726 -2.578 1.00 95.81 86 LEU A O 1
ATOM 668 N N . ASP A 1 87 ? -3.999 -7.920 -1.776 1.00 97.38 87 ASP A N 1
ATOM 669 C CA . ASP A 1 87 ? -4.288 -9.081 -0.927 1.00 97.38 87 ASP A CA 1
ATOM 670 C C . ASP A 1 87 ? -4.519 -10.356 -1.741 1.00 97.38 87 ASP A C 1
ATOM 672 O O . ASP A 1 87 ? -3.940 -11.394 -1.421 1.00 97.38 87 ASP A O 1
ATOM 676 N N . ALA A 1 88 ? -5.295 -10.266 -2.825 1.00 95.94 88 ALA A N 1
ATOM 677 C CA . ALA A 1 88 ? -5.525 -11.384 -3.735 1.00 95.94 88 ALA A CA 1
ATOM 678 C C . ALA A 1 88 ? -4.205 -11.893 -4.335 1.00 95.94 88 ALA A C 1
ATOM 680 O O . ALA A 1 88 ? -3.888 -13.076 -4.212 1.00 95.94 88 ALA A O 1
ATOM 681 N N . LEU A 1 89 ? -3.380 -10.985 -4.869 1.00 94.94 89 LEU A N 1
ATOM 682 C CA . LEU A 1 89 ? -2.069 -11.327 -5.427 1.00 94.94 89 LEU A CA 1
ATOM 683 C C . LEU A 1 89 ? -1.131 -11.914 -4.365 1.00 94.94 89 LEU A C 1
ATOM 685 O O . LEU A 1 89 ? -0.437 -12.893 -4.635 1.00 94.94 89 LEU A O 1
ATOM 689 N N . ARG A 1 90 ? -1.134 -11.382 -3.131 1.00 95.56 90 ARG A N 1
ATOM 690 C CA . ARG A 1 90 ? -0.363 -11.970 -2.022 1.00 95.56 90 ARG A CA 1
ATOM 691 C C . ARG A 1 90 ? -0.771 -13.422 -1.793 1.00 95.56 90 ARG A C 1
ATOM 693 O O . ARG A 1 90 ? 0.105 -14.275 -1.685 1.00 95.56 90 ARG A O 1
ATOM 700 N N . ARG A 1 91 ? -2.075 -13.700 -1.696 1.00 96.06 91 ARG A N 1
ATOM 701 C CA . ARG A 1 91 ? -2.598 -15.052 -1.441 1.00 96.06 91 ARG A CA 1
ATOM 702 C C . ARG A 1 91 ? -2.249 -16.011 -2.574 1.00 96.06 91 ARG A C 1
ATOM 704 O O . ARG A 1 91 ? -1.847 -17.134 -2.290 1.00 96.06 91 ARG A O 1
ATOM 711 N N . GLU A 1 92 ? -2.346 -15.570 -3.826 1.00 95.31 92 GLU A N 1
ATOM 712 C CA . GLU A 1 92 ? -1.937 -16.366 -4.989 1.00 95.31 92 GLU A CA 1
ATOM 713 C C . GLU A 1 92 ? -0.453 -16.751 -4.919 1.00 95.31 92 GLU A C 1
ATOM 715 O O . GLU A 1 92 ? -0.115 -17.933 -5.011 1.00 95.31 92 GLU A O 1
ATOM 720 N N . TYR A 1 93 ? 0.441 -15.785 -4.674 1.00 94.69 93 TYR A N 1
ATOM 721 C CA . TYR A 1 93 ? 1.872 -16.069 -4.535 1.00 94.69 93 TYR A CA 1
ATOM 722 C C . TYR A 1 93 ? 2.182 -16.928 -3.299 1.00 94.69 93 TYR A C 1
ATOM 724 O O . TYR A 1 93 ? 3.021 -17.824 -3.368 1.00 94.69 93 TYR A O 1
ATOM 732 N N . GLN A 1 94 ? 1.467 -16.736 -2.184 1.00 94.75 94 GLN A N 1
ATOM 733 C CA . GLN A 1 94 ? 1.588 -17.595 -0.999 1.00 94.75 94 GLN A CA 1
ATOM 734 C C . GLN A 1 94 ? 1.199 -19.047 -1.301 1.00 94.75 94 GLN A C 1
ATOM 736 O O . GLN A 1 94 ? 1.935 -19.961 -0.932 1.00 94.75 94 GLN A O 1
ATOM 741 N N . GLN A 1 95 ? 0.080 -19.269 -1.997 1.00 96.38 95 GLN A N 1
ATOM 742 C CA . GLN A 1 95 ? -0.373 -20.604 -2.405 1.00 96.38 95 GLN A CA 1
ATOM 743 C C . GLN A 1 95 ? 0.618 -21.273 -3.363 1.00 96.38 95 GLN A C 1
ATOM 745 O O . GLN A 1 95 ? 0.866 -22.472 -3.254 1.00 96.38 95 GLN A O 1
ATOM 750 N N . ALA A 1 96 ? 1.243 -20.493 -4.248 1.00 94.56 96 ALA A N 1
ATOM 751 C CA . ALA A 1 96 ? 2.298 -20.958 -5.144 1.00 94.56 96 ALA A CA 1
ATOM 752 C C . ALA A 1 96 ? 3.670 -21.143 -4.459 1.00 94.56 96 ALA A C 1
ATOM 754 O O . ALA A 1 96 ? 4.627 -21.544 -5.118 1.00 94.56 96 ALA A O 1
ATOM 755 N N . SER A 1 97 ? 3.794 -20.861 -3.152 1.00 94.75 97 SER A N 1
ATOM 756 C CA . SER A 1 97 ? 5.077 -20.811 -2.423 1.00 94.75 97 SER A CA 1
ATOM 757 C C . SER A 1 97 ? 6.112 -19.853 -3.037 1.00 94.75 97 SER A C 1
ATOM 759 O O . SER A 1 97 ? 7.319 -19.992 -2.823 1.00 94.75 97 SER A O 1
ATOM 761 N N . ASP A 1 98 ? 5.639 -18.846 -3.767 1.00 92.69 98 ASP A N 1
ATOM 762 C CA . ASP A 1 98 ? 6.449 -17.837 -4.430 1.00 92.69 98 ASP A CA 1
ATOM 763 C C . ASP A 1 98 ? 6.770 -16.690 -3.466 1.00 92.69 98 ASP A C 1
ATOM 765 O O . ASP A 1 98 ? 6.026 -15.720 -3.296 1.00 92.69 98 ASP A O 1
ATOM 769 N N . ARG A 1 99 ? 7.925 -16.806 -2.810 1.00 91.25 99 ARG A N 1
ATOM 770 C CA . ARG A 1 99 ? 8.401 -15.791 -1.863 1.00 91.25 99 ARG A CA 1
ATOM 771 C C . ARG A 1 99 ? 8.739 -14.461 -2.537 1.00 91.25 99 ARG A C 1
ATOM 773 O O . ARG A 1 99 ? 8.598 -13.425 -1.891 1.00 91.25 99 ARG A O 1
ATOM 780 N N . ALA A 1 100 ? 9.179 -14.479 -3.795 1.00 88.56 100 ALA A N 1
ATOM 781 C CA . ALA A 1 100 ? 9.542 -13.264 -4.516 1.00 88.56 100 ALA A CA 1
ATOM 782 C C . ALA A 1 100 ? 8.287 -12.445 -4.840 1.00 88.56 100 ALA A C 1
ATOM 784 O O . ALA A 1 100 ? 8.238 -11.255 -4.528 1.00 88.56 100 ALA A O 1
ATOM 785 N N . GLY A 1 101 ? 7.238 -13.096 -5.352 1.00 89.38 101 GLY A N 1
ATOM 786 C CA . GLY A 1 101 ? 5.939 -12.467 -5.586 1.00 89.38 101 GLY A CA 1
ATOM 787 C C . GLY A 1 101 ? 5.332 -11.856 -4.318 1.00 89.38 101 GLY A C 1
ATOM 788 O O . GLY A 1 101 ? 4.864 -10.716 -4.339 1.00 89.38 101 GLY A O 1
ATOM 789 N N . VAL A 1 102 ? 5.411 -12.557 -3.179 1.00 92.12 102 VAL A N 1
ATOM 790 C CA . VAL A 1 102 ? 4.938 -12.032 -1.882 1.00 92.12 102 VAL A CA 1
ATOM 791 C C . VAL A 1 102 ? 5.698 -10.768 -1.460 1.00 92.12 102 VAL A C 1
ATOM 793 O O . VAL A 1 102 ? 5.073 -9.796 -1.024 1.00 92.12 102 VAL A O 1
ATOM 796 N N . GLU A 1 103 ? 7.024 -10.745 -1.605 1.00 88.31 103 GLU A N 1
ATOM 797 C CA . GLU A 1 103 ? 7.839 -9.582 -1.232 1.00 88.31 103 GLU A CA 1
ATOM 798 C C . GLU A 1 103 ? 7.612 -8.383 -2.167 1.00 88.31 103 GLU A C 1
ATOM 800 O O . GLU A 1 103 ? 7.575 -7.232 -1.719 1.00 88.31 103 GLU A O 1
ATOM 805 N N . LEU A 1 104 ? 7.374 -8.631 -3.458 1.00 87.94 104 LEU A N 1
ATOM 806 C CA . LEU A 1 104 ? 7.015 -7.584 -4.420 1.00 87.94 104 LEU A CA 1
ATOM 807 C C . LEU A 1 104 ? 5.675 -6.930 -4.069 1.00 87.94 104 LEU A C 1
ATOM 809 O O . LEU A 1 104 ? 5.571 -5.701 -4.044 1.00 87.94 104 LEU A O 1
ATOM 813 N N . VAL A 1 105 ? 4.662 -7.730 -3.727 1.00 92.31 105 VAL A N 1
ATOM 814 C CA . VAL A 1 105 ? 3.361 -7.218 -3.272 1.00 92.31 105 VAL A CA 1
ATOM 815 C C . VAL A 1 105 ? 3.514 -6.393 -1.987 1.00 92.31 105 VAL A C 1
ATOM 817 O O . VAL A 1 105 ? 2.949 -5.301 -1.878 1.00 92.31 105 VAL A O 1
ATOM 820 N N . ARG A 1 106 ? 4.325 -6.860 -1.027 1.00 91.38 106 ARG A N 1
ATOM 821 C CA . ARG A 1 106 ? 4.631 -6.112 0.203 1.00 91.38 106 ARG A CA 1
ATOM 822 C C . ARG A 1 106 ? 5.303 -4.769 -0.097 1.00 91.38 106 ARG A C 1
ATOM 824 O O . ARG A 1 106 ? 4.929 -3.748 0.484 1.00 91.38 106 ARG A O 1
ATOM 831 N N . SER A 1 107 ? 6.257 -4.759 -1.023 1.00 87.12 107 SER A N 1
ATOM 832 C CA . SER A 1 107 ? 6.968 -3.553 -1.457 1.00 87.12 107 SER A CA 1
ATOM 833 C C . SER A 1 107 ? 6.023 -2.530 -2.098 1.00 87.12 107 SER A C 1
ATOM 835 O O . SER A 1 107 ? 6.100 -1.338 -1.789 1.00 87.12 107 SER A O 1
ATOM 837 N N . LEU A 1 108 ? 5.068 -2.983 -2.919 1.00 88.50 108 LEU A N 1
ATOM 838 C CA . LEU A 1 108 ? 4.019 -2.124 -3.480 1.00 88.50 108 LEU A CA 1
ATOM 839 C C . LEU A 1 108 ? 3.106 -1.536 -2.398 1.00 88.50 108 LEU A C 1
ATOM 841 O O . LEU A 1 108 ? 2.825 -0.339 -2.412 1.00 88.50 108 LEU A O 1
ATOM 845 N N . ALA A 1 109 ? 2.678 -2.331 -1.420 1.00 92.12 109 ALA A N 1
ATOM 846 C CA . ALA A 1 109 ? 1.869 -1.821 -0.314 1.00 92.12 109 ALA A CA 1
ATOM 847 C C . ALA A 1 109 ? 2.626 -0.773 0.528 1.00 92.12 109 ALA A C 1
ATOM 849 O O . ALA A 1 109 ? 2.061 0.263 0.891 1.00 92.12 109 ALA A O 1
ATOM 850 N N . LEU A 1 110 ? 3.925 -0.983 0.780 1.00 88.38 110 LEU A N 1
ATOM 851 C CA . LEU A 1 110 ? 4.780 -0.000 1.454 1.00 88.38 110 LEU A CA 1
ATOM 852 C C . LEU A 1 110 ? 4.878 1.309 0.659 1.00 88.38 110 LEU A C 1
ATOM 854 O O . LEU A 1 110 ? 4.797 2.396 1.234 1.00 88.38 110 LEU A O 1
ATOM 858 N N . LYS A 1 111 ? 4.991 1.214 -0.666 1.00 85.00 111 LYS A N 1
ATOM 859 C CA . LYS A 1 111 ? 4.966 2.367 -1.568 1.00 85.00 111 LYS A CA 1
ATOM 860 C C . LYS A 1 111 ? 3.634 3.126 -1.479 1.00 85.00 111 LYS A C 1
ATOM 862 O O . LYS A 1 111 ? 3.622 4.355 -1.378 1.00 85.00 111 LYS A O 1
ATOM 867 N N . GLY A 1 112 ? 2.515 2.399 -1.452 1.00 87.44 112 GLY A N 1
ATOM 868 C CA . GLY A 1 112 ? 1.172 2.953 -1.257 1.00 87.44 112 GLY A CA 1
ATOM 869 C C . GLY A 1 112 ? 1.061 3.763 0.028 1.00 87.44 112 GLY A C 1
ATOM 870 O O . GLY A 1 112 ? 0.668 4.933 -0.005 1.00 87.44 112 GLY A O 1
ATOM 871 N N . LYS A 1 113 ? 1.516 3.174 1.139 1.00 90.12 113 LYS A N 1
ATOM 872 C CA . LYS A 1 113 ? 1.611 3.839 2.442 1.00 90.12 113 LYS A CA 1
ATOM 873 C C . LYS A 1 113 ? 2.408 5.141 2.354 1.00 90.12 113 LYS A C 1
ATOM 875 O O . LYS A 1 113 ? 1.886 6.196 2.699 1.00 90.12 113 LYS A O 1
ATOM 880 N N . GLN A 1 114 ? 3.637 5.090 1.839 1.00 85.19 114 GLN A N 1
ATOM 881 C CA . GLN A 1 114 ? 4.521 6.260 1.751 1.00 85.19 114 GLN A CA 1
ATOM 882 C C . GLN A 1 114 ? 3.922 7.384 0.889 1.00 85.19 114 GLN A C 1
ATOM 884 O O . GLN A 1 114 ? 4.020 8.564 1.239 1.00 85.19 114 GLN A O 1
ATOM 889 N N . ARG A 1 115 ? 3.256 7.038 -0.223 1.00 84.00 115 ARG A N 1
ATOM 890 C CA . ARG A 1 115 ? 2.530 8.000 -1.069 1.00 84.00 115 ARG A CA 1
ATOM 891 C C . ARG A 1 115 ? 1.395 8.680 -0.303 1.00 84.00 115 ARG A C 1
ATOM 893 O O . ARG A 1 115 ? 1.233 9.897 -0.412 1.00 84.00 115 ARG A O 1
ATOM 900 N N . ALA A 1 116 ? 0.620 7.912 0.454 1.00 86.81 116 ALA A N 1
ATOM 901 C CA . ALA A 1 116 ? -0.474 8.434 1.26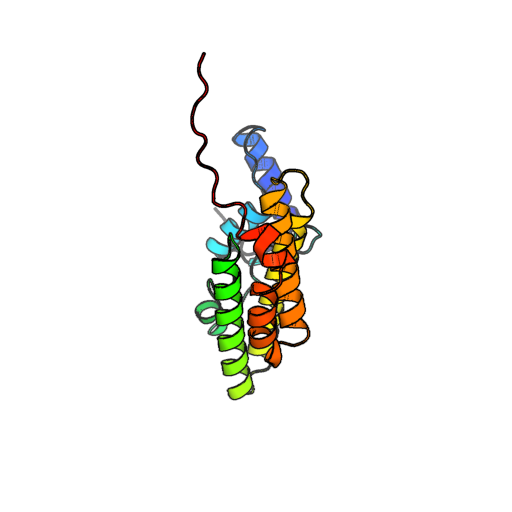1 1.00 86.81 116 ALA A CA 1
ATOM 902 C C . ALA A 1 116 ? 0.042 9.324 2.410 1.00 86.81 116 ALA A C 1
ATOM 904 O O . ALA A 1 116 ? -0.424 10.452 2.558 1.00 86.81 116 ALA A O 1
ATOM 905 N N . GLU A 1 117 ? 1.083 8.899 3.132 1.00 85.56 117 GLU A N 1
ATOM 906 C CA . GLU A 1 117 ? 1.730 9.684 4.198 1.00 85.56 117 GLU A CA 1
ATOM 907 C C . GLU A 1 117 ? 2.269 11.022 3.679 1.00 85.56 117 GLU A C 1
ATOM 909 O O . GLU A 1 117 ? 2.021 12.074 4.272 1.00 85.56 117 GLU A O 1
ATOM 914 N N . SER A 1 118 ? 2.959 11.004 2.534 1.00 76.81 118 SER A N 1
ATOM 915 C CA . SER A 1 118 ? 3.511 12.212 1.917 1.00 76.81 118 SER A CA 1
ATOM 916 C C . SER A 1 118 ? 2.424 13.243 1.593 1.00 76.81 118 SER A C 1
ATOM 918 O O . SER A 1 118 ? 2.578 14.432 1.885 1.00 76.81 118 SER A O 1
ATOM 920 N N . LEU A 1 119 ? 1.296 12.795 1.033 1.00 76.62 119 LEU A N 1
ATOM 921 C CA . LEU A 1 119 ? 0.166 13.671 0.721 1.00 76.62 119 LEU A CA 1
ATOM 922 C C . LEU A 1 119 ? -0.583 14.124 1.983 1.00 76.62 119 LEU A C 1
ATOM 924 O O . LEU A 1 119 ? -0.995 15.281 2.055 1.00 76.62 119 LEU A O 1
ATOM 928 N N . GLY A 1 120 ? -0.708 13.254 2.986 1.00 80.19 120 GLY A N 1
ATOM 929 C CA . GLY A 1 120 ? -1.322 13.565 4.278 1.00 80.19 120 GLY A CA 1
ATOM 930 C C . GLY A 1 120 ? -0.534 14.589 5.103 1.00 80.19 120 GLY A C 1
ATOM 931 O O . GLY A 1 120 ? -1.128 15.376 5.839 1.00 80.19 120 GLY A O 1
ATOM 932 N N . ALA A 1 121 ? 0.792 14.632 4.950 1.00 78.12 121 ALA A N 1
ATOM 933 C CA . ALA A 1 121 ? 1.668 15.602 5.612 1.00 78.12 121 ALA A CA 1
ATOM 934 C C . ALA A 1 121 ? 1.790 16.943 4.857 1.00 78.12 121 ALA A C 1
ATOM 936 O O . ALA A 1 121 ? 2.238 17.945 5.418 1.00 78.12 121 ALA A O 1
ATOM 937 N N . SER A 1 122 ? 1.409 16.994 3.577 1.00 75.75 122 SER A N 1
ATOM 938 C CA . SER A 1 122 ? 1.617 18.169 2.727 1.00 75.75 122 SER A CA 1
ATOM 939 C C . SER A 1 122 ? 0.630 19.294 3.037 1.00 75.75 122 SER A C 1
ATOM 941 O O . SER A 1 122 ? -0.550 19.198 2.717 1.00 75.75 122 SER A O 1
ATOM 943 N N . ALA A 1 123 ? 1.116 20.428 3.552 1.00 76.75 123 ALA A N 1
ATOM 944 C CA . ALA A 1 123 ? 0.301 21.625 3.807 1.00 76.75 123 ALA A CA 1
ATOM 945 C C . ALA A 1 123 ? -0.332 22.259 2.549 1.00 76.75 123 ALA A C 1
ATOM 947 O O . ALA A 1 123 ? -1.187 23.129 2.666 1.00 76.75 123 ALA A O 1
ATOM 948 N N . ARG A 1 124 ? 0.078 21.832 1.346 1.00 74.94 124 ARG A N 1
ATOM 949 C CA . ARG A 1 124 ? -0.492 22.300 0.070 1.00 74.94 124 ARG A CA 1
ATOM 950 C C . ARG A 1 124 ? -1.795 21.590 -0.302 1.00 74.94 124 ARG A C 1
ATOM 952 O O . ARG A 1 124 ? -2.479 22.025 -1.221 1.00 74.94 124 ARG A O 1
ATOM 959 N N . VAL A 1 125 ? -2.106 20.479 0.361 1.00 81.56 125 VAL A N 1
ATOM 960 C CA . VAL A 1 125 ? -3.323 19.699 0.129 1.00 81.56 125 VAL A CA 1
ATOM 961 C C . VAL A 1 125 ? -4.423 20.218 1.056 1.00 81.56 125 VAL A C 1
ATOM 963 O O . VAL A 1 125 ? -4.158 20.555 2.212 1.00 81.56 125 VAL A O 1
ATOM 966 N N . ARG A 1 126 ? -5.662 20.280 0.551 1.00 80.06 126 ARG A N 1
ATOM 967 C CA . ARG A 1 126 ? -6.829 20.704 1.339 1.00 80.06 126 ARG A CA 1
ATOM 968 C C . ARG A 1 126 ? -6.972 19.853 2.613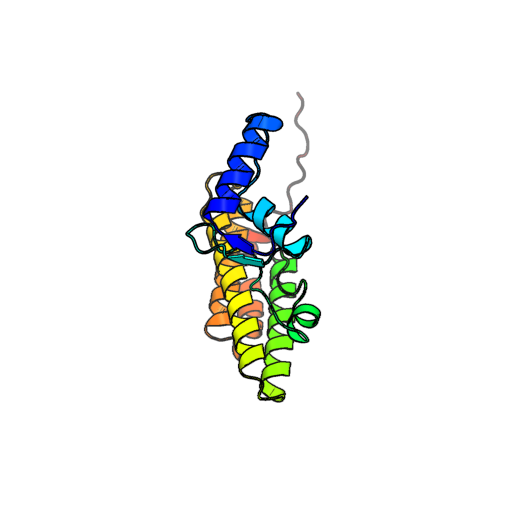 1.00 80.06 126 ARG A C 1
ATOM 970 O O . ARG A 1 126 ? -6.692 18.653 2.545 1.00 80.06 126 ARG A O 1
ATOM 977 N N . PRO A 1 127 ? -7.390 20.425 3.758 1.00 86.81 127 PRO A N 1
ATOM 978 C CA . PRO A 1 127 ? -7.479 19.704 5.029 1.00 86.81 127 PRO A CA 1
ATOM 979 C C . PRO A 1 127 ? -8.251 18.383 4.951 1.00 86.81 127 PRO A C 1
ATOM 981 O O . PRO A 1 127 ? -7.784 17.383 5.490 1.00 86.81 127 PRO A O 1
ATOM 984 N N . GLU A 1 128 ? -9.362 18.357 4.220 1.00 87.12 128 GLU A N 1
ATOM 985 C CA . GLU A 1 128 ? -10.224 17.185 4.037 1.00 87.12 128 GLU A CA 1
ATOM 986 C C . GLU A 1 128 ? -9.464 16.082 3.294 1.00 87.12 128 GLU A C 1
ATOM 988 O O . GLU A 1 128 ? -9.380 14.942 3.748 1.00 87.12 128 GLU A O 1
ATOM 993 N N . LYS A 1 129 ? -8.793 16.447 2.195 1.00 86.69 129 LYS A N 1
ATOM 994 C CA . LYS A 1 129 ? -7.956 15.513 1.435 1.00 86.69 129 LYS A CA 1
ATOM 995 C C . LYS A 1 129 ? -6.716 15.064 2.202 1.00 86.69 129 LYS A C 1
ATOM 997 O O . LYS A 1 129 ? -6.277 13.937 2.003 1.00 86.69 129 LYS A O 1
ATOM 1002 N N . ARG A 1 130 ? -6.158 15.875 3.106 1.00 88.31 130 ARG A N 1
ATOM 1003 C CA . ARG A 1 130 ? -5.073 15.415 3.992 1.00 88.31 130 ARG A CA 1
ATOM 1004 C C . ARG A 1 130 ? -5.554 14.334 4.950 1.00 88.31 130 ARG A C 1
ATOM 1006 O O . ARG A 1 130 ? -4.880 13.316 5.056 1.00 88.31 130 ARG A O 1
ATOM 1013 N N . ARG A 1 131 ? -6.711 14.535 5.592 1.00 92.19 131 ARG A N 1
ATOM 1014 C CA . ARG A 1 131 ? -7.328 13.536 6.483 1.00 92.19 131 ARG A CA 1
ATOM 1015 C C . ARG A 1 131 ? -7.618 12.237 5.737 1.00 92.19 131 ARG A C 1
ATOM 1017 O O . ARG A 1 131 ? -7.249 11.172 6.210 1.00 92.19 131 ARG A O 1
ATOM 1024 N N . GLU A 1 132 ? -8.164 12.333 4.526 1.00 92.88 132 GLU A N 1
ATOM 1025 C CA . GLU A 1 132 ? -8.384 11.169 3.658 1.00 92.88 132 GLU A CA 1
ATOM 1026 C C . GLU A 1 132 ? -7.078 10.401 3.387 1.00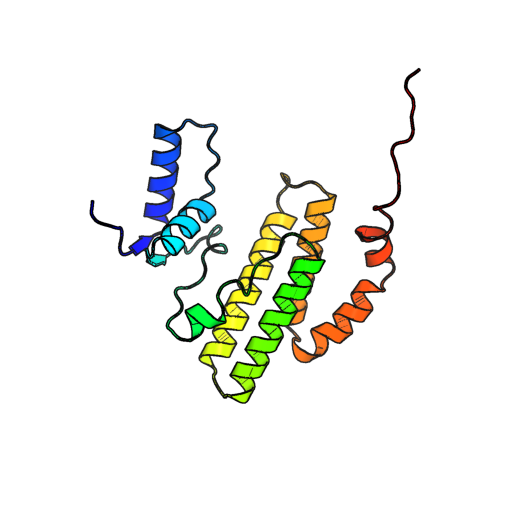 92.88 132 GLU A C 1
ATOM 1028 O O . GLU A 1 132 ? -7.025 9.181 3.506 1.00 92.88 132 GLU A O 1
ATOM 1033 N N . LYS A 1 133 ? -5.984 11.102 3.061 1.00 90.38 133 LYS A N 1
ATOM 1034 C CA . LYS A 1 133 ? -4.687 10.455 2.805 1.00 90.38 133 LYS A CA 1
ATOM 1035 C C . LYS A 1 133 ? -4.043 9.883 4.067 1.00 90.38 133 LYS A C 1
ATOM 1037 O O . LYS A 1 133 ? -3.381 8.854 3.976 1.00 90.38 133 LYS A O 1
ATOM 1042 N N . GLN A 1 134 ? -4.251 10.501 5.226 1.00 93.69 134 GLN A N 1
ATOM 1043 C CA . GLN A 1 134 ? -3.826 9.945 6.514 1.00 93.69 134 GLN A CA 1
ATOM 1044 C C . GLN A 1 134 ? -4.570 8.645 6.831 1.00 93.69 134 GLN A C 1
ATOM 1046 O O . GLN A 1 134 ? -3.948 7.677 7.259 1.00 93.69 134 GLN A O 1
ATOM 1051 N N . GLU A 1 135 ? -5.869 8.588 6.544 1.00 97.12 135 GLU A N 1
ATOM 1052 C CA . GLU A 1 135 ? -6.666 7.375 6.724 1.00 97.12 135 GLU A CA 1
ATOM 1053 C C . GLU A 1 135 ? -6.193 6.244 5.802 1.00 97.12 135 GLU A C 1
ATOM 1055 O O . GLU A 1 135 ? -5.924 5.136 6.263 1.00 97.12 135 GLU A O 1
ATOM 1060 N N . ILE A 1 136 ? -5.962 6.544 4.520 1.00 96.62 136 ILE A N 1
ATOM 1061 C CA . ILE A 1 136 ? -5.404 5.574 3.565 1.00 96.62 136 ILE A CA 1
ATOM 1062 C C . ILE A 1 136 ? -4.031 5.062 4.029 1.00 96.62 136 ILE A C 1
ATOM 1064 O O . ILE A 1 136 ? -3.751 3.866 3.938 1.00 96.62 136 ILE A O 1
ATOM 1068 N N . ALA A 1 137 ? -3.165 5.937 4.551 1.00 94.69 137 ALA A N 1
ATOM 1069 C CA . ALA A 1 137 ? -1.869 5.528 5.095 1.00 94.69 137 ALA A CA 1
ATOM 1070 C C . ALA A 1 137 ? -2.019 4.548 6.270 1.00 94.69 137 ALA A C 1
ATOM 1072 O O . ALA A 1 137 ? -1.285 3.557 6.342 1.00 94.69 137 ALA A O 1
ATOM 1073 N N . SER A 1 138 ? -2.988 4.792 7.156 1.00 97.00 138 SER A N 1
ATOM 1074 C CA . SER A 1 138 ? -3.327 3.885 8.254 1.00 97.00 138 SER A CA 1
ATOM 1075 C C . SER A 1 138 ? -3.829 2.535 7.742 1.00 97.00 138 SER A C 1
ATOM 1077 O O . SER A 1 138 ? -3.406 1.506 8.262 1.00 97.00 138 SER A O 1
ATOM 1079 N N . TRP A 1 139 ? -4.643 2.505 6.682 1.00 98.25 139 TRP A N 1
ATOM 1080 C CA . TRP A 1 139 ? -5.115 1.248 6.089 1.00 98.25 139 TRP A CA 1
ATOM 1081 C C . TRP A 1 139 ? -3.962 0.399 5.556 1.00 98.25 139 TRP A C 1
ATOM 1083 O O . TRP A 1 139 ? -3.835 -0.767 5.926 1.00 98.25 139 TRP A O 1
ATOM 1093 N N . PHE A 1 140 ? -3.065 0.990 4.757 1.00 96.94 140 PHE A N 1
ATOM 1094 C CA . PHE A 1 140 ? -1.877 0.274 4.282 1.00 96.94 140 PHE A CA 1
ATOM 1095 C C . PHE A 1 140 ? -0.989 -0.198 5.436 1.00 96.94 140 PHE A C 1
ATOM 1097 O O . PHE A 1 140 ? -0.414 -1.281 5.360 1.00 96.94 140 PHE A O 1
ATOM 1104 N N . ARG A 1 141 ? -0.866 0.593 6.509 1.00 97.12 141 ARG A N 1
ATOM 1105 C CA . ARG A 1 141 ? -0.107 0.196 7.698 1.00 97.12 141 ARG A CA 1
ATOM 1106 C C . ARG A 1 141 ? -0.698 -1.052 8.354 1.00 97.12 141 ARG A C 1
ATOM 1108 O O . ARG A 1 141 ? 0.051 -1.999 8.565 1.00 97.12 141 ARG A O 1
ATOM 1115 N N . VAL A 1 142 ? -1.998 -1.059 8.647 1.00 97.69 142 VAL A N 1
ATOM 1116 C CA . VAL A 1 142 ? -2.656 -2.215 9.279 1.00 97.69 142 VAL A CA 1
ATOM 1117 C C . VAL A 1 142 ? -2.552 -3.439 8.376 1.00 97.69 142 VAL A C 1
ATOM 1119 O O . VAL A 1 142 ? -2.180 -4.504 8.849 1.00 97.69 142 VAL A O 1
ATOM 1122 N N . TRP A 1 143 ? -2.769 -3.291 7.067 1.00 98.19 143 TRP A N 1
ATOM 1123 C CA . TRP A 1 143 ? -2.613 -4.408 6.132 1.00 98.19 143 TRP A CA 1
ATOM 1124 C C . TRP A 1 143 ? -1.179 -4.966 6.090 1.00 98.19 143 TRP A C 1
ATOM 1126 O O . TRP A 1 143 ? -0.991 -6.174 6.000 1.00 98.19 143 TRP A O 1
ATOM 1136 N N . LEU A 1 144 ? -0.150 -4.116 6.185 1.00 95.44 144 LEU A N 1
ATOM 1137 C CA . LEU A 1 144 ? 1.254 -4.553 6.238 1.00 95.44 144 LEU A CA 1
ATOM 1138 C C . LEU A 1 144 ? 1.622 -5.265 7.551 1.00 95.44 144 LEU A C 1
ATOM 1140 O O . LEU A 1 144 ? 2.553 -6.072 7.557 1.00 95.44 144 LEU A O 1
ATOM 1144 N N . GLU A 1 145 ? 0.951 -4.925 8.654 1.00 95.50 145 GLU A N 1
ATOM 1145 C CA . GLU A 1 145 ? 1.187 -5.494 9.987 1.00 95.50 145 GLU A CA 1
ATOM 1146 C C . GLU A 1 145 ? 0.393 -6.795 10.195 1.00 95.50 145 GLU A C 1
ATOM 1148 O O . GLU A 1 145 ? 0.953 -7.795 10.646 1.00 95.50 145 GLU A O 1
ATOM 1153 N N . THR A 1 146 ? -0.893 -6.801 9.838 1.00 95.12 146 THR A N 1
ATOM 1154 C CA . THR A 1 146 ? -1.840 -7.903 10.069 1.00 95.12 146 THR A CA 1
ATOM 1155 C C . THR A 1 146 ? -2.746 -8.142 8.851 1.00 95.12 146 THR A C 1
ATOM 1157 O O . THR A 1 146 ? -3.967 -7.967 8.918 1.00 95.12 146 THR A O 1
ATOM 1160 N N . PRO A 1 147 ? -2.177 -8.589 7.717 1.00 94.50 147 PRO A N 1
ATOM 1161 C CA . PRO A 1 147 ? -2.906 -8.681 6.455 1.00 94.50 147 PRO A CA 1
ATOM 1162 C C . PRO A 1 147 ? -4.148 -9.582 6.498 1.00 94.50 147 PRO A C 1
ATOM 1164 O O . PRO A 1 147 ? -5.155 -9.278 5.863 1.00 94.50 147 PRO A O 1
ATOM 1167 N N . ASP A 1 148 ? -4.095 -10.684 7.247 1.00 93.31 148 ASP A N 1
ATOM 1168 C CA . ASP A 1 148 ? -5.173 -11.679 7.271 1.00 93.31 148 ASP A CA 1
ATOM 1169 C C . ASP A 1 148 ? -6.418 -11.200 8.034 1.00 93.31 148 ASP A C 1
ATOM 1171 O O . ASP A 1 148 ? -7.510 -11.697 7.781 1.00 93.31 148 ASP A O 1
ATOM 1175 N N . LEU A 1 149 ? -6.266 -10.206 8.918 1.00 95.56 149 LEU A N 1
ATOM 1176 C CA . LEU A 1 149 ? -7.352 -9.605 9.707 1.00 95.56 149 LEU A CA 1
ATOM 1177 C C . LEU A 1 149 ? -7.783 -8.233 9.175 1.00 95.56 149 LEU A C 1
ATOM 1179 O O . LEU A 1 149 ? -8.701 -7.610 9.712 1.00 95.56 149 LEU A O 1
ATOM 1183 N N . PHE A 1 150 ? -7.109 -7.732 8.138 1.00 97.62 150 PHE A N 1
ATOM 1184 C CA . PHE A 1 150 ? -7.290 -6.366 7.667 1.00 97.62 150 PHE A CA 1
ATOM 1185 C C . PHE A 1 150 ? -8.732 -6.070 7.246 1.00 97.62 150 PHE A C 1
ATOM 1187 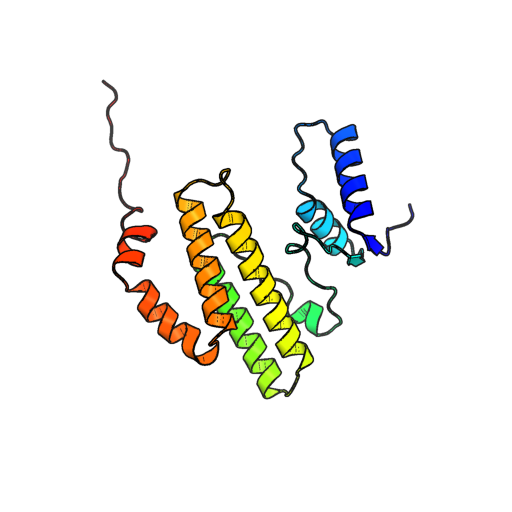O O . PHE A 1 150 ? -9.248 -5.015 7.599 1.00 97.62 150 PHE A O 1
ATOM 1194 N N . PHE A 1 151 ? -9.396 -6.964 6.505 1.00 97.25 151 PHE A N 1
ATOM 1195 C CA . PHE A 1 151 ? -10.741 -6.678 5.989 1.00 97.25 151 PHE A CA 1
ATOM 1196 C C . PHE A 1 151 ? -11.821 -6.707 7.070 1.00 97.25 151 PHE A C 1
ATOM 1198 O O . PHE A 1 151 ? -12.754 -5.907 6.999 1.00 97.25 151 PHE A O 1
ATOM 1205 N N . ASP A 1 152 ? -11.664 -7.553 8.089 1.00 96.94 152 ASP A N 1
ATOM 1206 C CA . ASP A 1 152 ? -12.548 -7.551 9.256 1.00 96.94 152 ASP A CA 1
ATOM 1207 C C . ASP A 1 152 ? -12.372 -6.250 10.044 1.00 96.94 152 ASP A C 1
ATOM 1209 O O . ASP A 1 152 ? -13.343 -5.554 10.354 1.00 96.94 152 ASP A O 1
ATOM 1213 N N . TRP A 1 153 ? -11.115 -5.859 10.284 1.00 96.94 153 TRP A N 1
ATOM 1214 C CA . TRP A 1 153 ? -10.791 -4.576 10.899 1.00 96.94 153 TRP A CA 1
ATOM 1215 C C . TRP A 1 153 ? -11.316 -3.390 10.080 1.00 96.94 153 TRP A C 1
ATOM 1217 O O . TRP A 1 153 ? -11.883 -2.465 10.655 1.00 96.94 153 TRP A O 1
ATOM 1227 N N . LEU A 1 154 ? -11.181 -3.411 8.751 1.00 97.50 154 LEU A N 1
ATOM 1228 C CA . LEU A 1 154 ? -11.640 -2.338 7.869 1.00 97.50 154 LEU A CA 1
ATOM 1229 C C . LEU A 1 154 ? -13.164 -2.184 7.928 1.00 97.50 154 LEU A C 1
ATOM 1231 O O . LEU A 1 154 ? -13.666 -1.060 7.953 1.00 97.50 154 LEU A O 1
ATOM 1235 N N . GLY A 1 155 ? -13.896 -3.301 7.994 1.00 96.19 155 GLY A N 1
ATOM 1236 C CA . GLY A 1 155 ? -15.344 -3.299 8.197 1.00 96.19 155 GLY A CA 1
ATOM 1237 C C . GLY A 1 155 ? -15.739 -2.562 9.477 1.00 96.19 155 GLY A C 1
ATOM 1238 O O . GLY A 1 155 ? -16.572 -1.657 9.433 1.00 96.19 155 GLY A O 1
ATOM 1239 N N . LEU A 1 156 ? -15.075 -2.877 10.594 1.00 96.12 156 LEU A N 1
ATOM 1240 C CA . LEU A 1 156 ? -15.285 -2.194 11.875 1.00 96.12 156 LEU A CA 1
ATOM 1241 C C . LEU A 1 156 ? -14.845 -0.723 11.827 1.00 96.12 156 LEU A C 1
ATOM 1243 O O . LEU A 1 156 ? -15.553 0.155 12.317 1.00 96.12 156 LEU A O 1
ATOM 1247 N N . ARG A 1 157 ? -13.702 -0.429 11.197 1.00 95.88 157 ARG A N 1
ATOM 1248 C CA . ARG A 1 157 ? -13.162 0.931 11.058 1.00 95.88 157 ARG A CA 1
ATOM 1249 C C . ARG A 1 157 ? -14.129 1.845 10.316 1.00 95.88 157 ARG A C 1
ATOM 1251 O O . ARG A 1 157 ? -14.320 2.977 10.747 1.00 95.88 157 ARG A O 1
ATOM 1258 N N . LYS A 1 158 ? -14.761 1.360 9.244 1.00 94.25 158 LYS A N 1
ATOM 1259 C CA . LYS A 1 158 ? -15.757 2.122 8.476 1.00 94.25 158 LYS A CA 1
ATOM 1260 C C . LYS A 1 158 ? -17.047 2.362 9.262 1.00 94.25 158 LYS A C 1
ATOM 1262 O O . LYS A 1 158 ? -17.751 3.311 8.953 1.00 94.25 158 LYS A O 1
ATOM 1267 N N . GLN A 1 159 ? -17.355 1.548 10.271 1.00 94.75 159 GLN A N 1
ATOM 1268 C CA . GLN A 1 159 ? -18.529 1.717 11.138 1.00 94.75 159 GLN A CA 1
ATOM 1269 C C . GLN A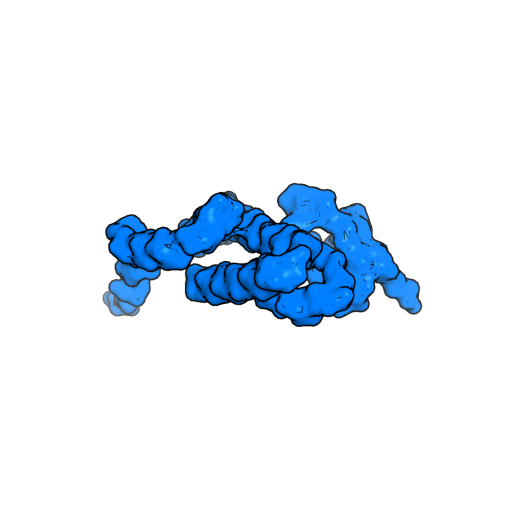 1 159 ? -18.269 2.612 12.356 1.00 94.75 159 GLN A C 1
ATOM 1271 O O . GLN A 1 159 ? -19.211 2.938 13.074 1.00 94.75 159 GLN A O 1
ATOM 1276 N N . SER A 1 160 ? -17.020 3.007 12.623 1.00 95.12 160 SER A N 1
ATOM 1277 C CA . SER A 1 160 ? -16.722 3.814 13.804 1.00 95.12 160 SER A CA 1
ATOM 1278 C C . SER A 1 160 ? -17.278 5.235 13.680 1.00 95.12 160 SER A C 1
ATOM 1280 O O . SER A 1 160 ? -17.274 5.824 12.597 1.00 95.12 160 SER A O 1
ATOM 1282 N N . GLU A 1 161 ? -17.703 5.811 14.808 1.00 91.69 161 GLU A N 1
ATOM 1283 C CA . GLU A 1 161 ? -18.254 7.174 14.868 1.00 91.69 161 GLU A CA 1
ATOM 1284 C C . GLU A 1 161 ? -17.290 8.205 14.268 1.00 91.69 161 GLU A C 1
ATOM 1286 O O . GLU A 1 161 ? -17.684 9.034 13.452 1.00 91.69 161 GLU A O 1
ATOM 1291 N N . GLU A 1 162 ? -15.996 8.099 14.589 1.00 91.38 162 GLU A N 1
ATOM 1292 C CA . GLU A 1 162 ? -14.961 8.971 14.027 1.00 91.38 162 GLU A CA 1
ATOM 1293 C C . GLU A 1 162 ? -14.918 8.902 12.491 1.00 91.38 162 GLU A C 1
ATOM 1295 O O . GLU A 1 162 ? -14.765 9.932 11.832 1.00 91.38 162 GLU A O 1
ATOM 1300 N N . PHE A 1 163 ? -15.050 7.703 11.905 1.00 92.81 163 PHE A N 1
ATOM 1301 C CA . PHE A 1 163 ? -15.054 7.540 10.448 1.00 92.81 163 PHE A CA 1
ATOM 1302 C C . PHE A 1 163 ? -16.295 8.174 9.825 1.00 92.81 163 PHE A C 1
ATOM 1304 O O . PHE A 1 163 ? -16.190 8.921 8.851 1.00 92.81 163 PHE A O 1
ATOM 1311 N N . GLN A 1 164 ? -17.461 7.885 10.403 1.00 92.75 164 GLN A N 1
ATOM 1312 C CA . GLN A 1 164 ? -18.749 8.372 9.920 1.00 92.75 164 GLN A CA 1
ATOM 1313 C C . GLN A 1 164 ? -18.799 9.901 9.950 1.00 92.75 164 GLN A C 1
ATOM 1315 O O . GLN A 1 164 ? -19.023 10.528 8.913 1.00 92.75 164 GLN A O 1
ATOM 1320 N N . HIS A 1 165 ? -18.431 10.508 11.075 1.00 89.94 165 HIS A N 1
ATOM 1321 C CA . HIS A 1 165 ? -18.402 11.961 11.222 1.00 89.94 165 HIS A CA 1
ATOM 1322 C C . HIS A 1 165 ? -17.367 12.632 10.302 1.00 89.94 165 HIS A C 1
ATOM 1324 O O . HIS A 1 165 ? -17.593 13.715 9.766 1.00 89.94 165 HIS A O 1
ATOM 1330 N N . THR A 1 166 ? -16.208 12.000 10.084 1.00 88.19 166 THR A N 1
ATOM 1331 C CA . THR A 1 166 ? -15.122 12.617 9.301 1.00 88.19 166 THR A CA 1
ATOM 1332 C C . THR A 1 166 ? -15.312 12.484 7.790 1.00 88.19 166 THR A C 1
ATOM 1334 O O . THR A 1 166 ? -14.924 13.394 7.054 1.00 88.19 166 THR A O 1
ATOM 1337 N N . PHE A 1 167 ? -15.870 11.368 7.313 1.00 87.62 167 PHE A N 1
ATOM 1338 C CA . PHE A 1 167 ? -15.884 11.023 5.886 1.00 87.62 167 PHE A CA 1
ATOM 1339 C C . PHE A 1 167 ? -17.283 10.813 5.291 1.00 87.62 167 PHE A C 1
ATOM 1341 O O . PHE A 1 167 ? -17.391 10.760 4.069 1.00 87.62 167 PHE A O 1
ATOM 1348 N N . THR A 1 168 ? -18.338 10.725 6.110 1.00 78.56 168 THR A N 1
ATOM 1349 C CA . THR A 1 168 ? -19.719 10.468 5.648 1.00 78.56 168 THR A CA 1
ATOM 1350 C C . THR A 1 168 ? -20.650 11.651 5.922 1.00 78.56 168 THR A C 1
ATOM 1352 O O . THR A 1 168 ? -21.417 12.049 5.052 1.00 78.56 168 THR A O 1
ATOM 1355 N N . GLU A 1 169 ? -20.546 12.294 7.085 1.00 60.47 169 GLU A N 1
ATOM 1356 C CA . GLU A 1 169 ? -21.461 13.383 7.476 1.00 60.47 169 GLU A CA 1
ATOM 1357 C C . GLU A 1 169 ? -21.157 14.738 6.797 1.00 60.47 169 GLU A C 1
ATOM 1359 O O . GLU A 1 169 ? -21.939 15.678 6.890 1.00 60.47 169 GLU A O 1
ATOM 1364 N N . GLY A 1 170 ? -20.060 14.840 6.036 1.00 53.66 170 GLY A N 1
ATOM 1365 C CA . GLY A 1 170 ? -19.674 16.044 5.285 1.00 53.66 170 GLY A CA 1
ATOM 1366 C C . GLY A 1 170 ? -20.169 16.121 3.831 1.00 53.66 170 GLY A C 1
ATOM 1367 O O . GLY A 1 170 ? -19.913 17.122 3.165 1.00 53.66 170 GLY A O 1
ATOM 1368 N N . SER A 1 171 ? -20.851 15.097 3.302 1.00 44.62 171 SER A N 1
ATOM 1369 C CA . SER A 1 171 ? -21.336 15.073 1.906 1.00 44.62 171 SER A CA 1
ATOM 1370 C C . SER A 1 171 ? -22.727 15.691 1.700 1.00 44.62 171 SER A C 1
ATOM 1372 O O . SER A 1 171 ? -23.295 15.563 0.617 1.00 44.62 171 SER A O 1
ATOM 1374 N N . GLY A 1 172 ? -23.285 16.370 2.708 1.00 40.78 172 GLY A N 1
ATOM 1375 C CA . GLY A 1 172 ? -24.657 16.878 2.688 1.00 40.78 172 GLY A CA 1
ATOM 1376 C C . GLY A 1 172 ? -24.811 18.297 3.228 1.00 40.78 172 GLY A C 1
ATOM 1377 O O . GLY A 1 172 ? -25.441 18.484 4.257 1.00 40.78 172 GLY A O 1
ATOM 1378 N N . GLN A 1 173 ? -24.307 19.304 2.512 1.00 33.34 173 GLN A N 1
ATOM 1379 C CA . GLN A 1 173 ? -24.920 20.635 2.551 1.00 33.34 173 GLN A CA 1
ATOM 1380 C C . GLN A 1 173 ? -24.905 21.222 1.130 1.00 33.34 173 GLN A C 1
ATOM 1382 O O . GLN A 1 173 ? -23.846 21.648 0.658 1.00 33.34 173 GLN A O 1
ATOM 1387 N N . PRO A 1 174 ? -26.039 21.231 0.404 1.00 38.62 174 PRO A N 1
ATOM 1388 C CA . PRO A 1 174 ? -26.169 22.098 -0.751 1.00 38.62 174 PRO A CA 1
ATOM 1389 C C . PRO A 1 174 ? -26.052 23.540 -0.255 1.00 38.62 174 PRO A C 1
ATOM 1391 O O . PRO A 1 174 ? -26.702 23.933 0.714 1.00 38.62 174 PRO A O 1
ATOM 1394 N N . ALA A 1 175 ? -25.184 24.315 -0.898 1.00 41.59 175 ALA A N 1
ATOM 1395 C CA . ALA A 1 175 ? -25.148 25.757 -0.742 1.00 41.59 175 ALA A CA 1
ATOM 1396 C C . ALA A 1 175 ? -26.442 26.334 -1.339 1.00 41.59 175 ALA A C 1
ATOM 1398 O O . ALA A 1 175 ? -26.483 26.676 -2.518 1.00 41.59 175 ALA A O 1
ATOM 1399 N N . GLU A 1 176 ? -27.505 26.383 -0.538 1.00 37.44 176 GLU A N 1
ATOM 1400 C CA . GLU A 1 176 ? -28.680 27.202 -0.819 1.00 37.44 176 GLU A CA 1
ATOM 1401 C C . GLU A 1 176 ? -28.397 28.647 -0.392 1.00 37.44 176 GLU A C 1
ATOM 1403 O O . GLU A 1 176 ? -28.149 28.949 0.773 1.00 37.44 176 GLU A O 1
ATOM 1408 N N . ASP A 1 177 ? -28.365 29.501 -1.413 1.00 42.09 177 ASP A N 1
ATOM 1409 C CA . ASP A 1 177 ? -28.790 30.895 -1.466 1.00 42.09 177 ASP A CA 1
ATOM 1410 C C . ASP A 1 177 ? -28.575 31.812 -0.255 1.00 42.09 177 ASP A C 1
ATOM 1412 O O . ASP A 1 177 ? -29.281 31.780 0.749 1.00 42.09 177 ASP A O 1
ATOM 1416 N N . SER A 1 178 ? -27.737 32.826 -0.480 1.00 36.00 178 SER A N 1
ATOM 1417 C CA . SER A 1 178 ? -28.093 34.211 -0.153 1.00 36.00 178 SER A CA 1
ATOM 1418 C C . SER A 1 178 ? -27.317 35.173 -1.053 1.00 36.00 178 SER A C 1
ATOM 1420 O O . SER A 1 178 ? -26.221 35.624 -0.729 1.00 36.00 178 SER A O 1
ATOM 1422 N N . LYS A 1 179 ? -27.906 35.489 -2.212 1.00 41.34 179 LYS A N 1
ATOM 1423 C CA . LYS A 1 179 ? -27.792 36.830 -2.791 1.00 41.34 179 LYS A CA 1
ATOM 1424 C C . LYS A 1 179 ? -28.923 37.664 -2.194 1.00 41.34 179 LYS A C 1
ATOM 1426 O O . LYS A 1 179 ? -30.084 37.438 -2.527 1.00 41.34 179 LYS A O 1
ATOM 1431 N N . GLN A 1 180 ? -28.561 38.615 -1.346 1.00 42.44 180 GLN A N 1
ATOM 1432 C CA . GLN A 1 180 ? -29.277 39.876 -1.182 1.00 42.44 180 GLN A CA 1
ATOM 1433 C C . GLN A 1 180 ? -28.272 40.999 -1.399 1.00 42.44 180 GLN A C 1
ATOM 1435 O O . GLN A 1 180 ? -27.119 40.838 -0.935 1.00 42.44 180 GLN A O 1
#

Sequence (180 aa):
MHGLERASTQEIRAIDAEVRRRLGPDVRTAPSYIANVLSEAGTHVEFTGRSGPFVDPPMEEPYATRLKGALQFHDLESAEAAIRMLDALRREYQQASDRAGVELVRSLALKGKQRAESLGASARVRPEKRREKQEIASWFRVWLETPDLFFDWLGLRKQSEEFQHTFTEGSGQPAEDSKQ

Foldseek 3Di:
DDQQLEAELVNLVVVVVVCCVVVHVPPPDDSLNSLQVSVVVNHQYHYDDLSRLRHQHDDDPPLCVLCVPLQDDDFDVVLVSSLVSLLVQLVVCVVVVNPVSNVSSLSSLVSSLSVLCVQLPDPVDDPLSSVRSVVSNVLSVCCSVPVVCSVVVVVVVCVDPVNCVSPPPPPDDDPDDDDD

Radius of gyration: 19.56 Å; chains: 1; bounding box: 50×61×45 Å

pLDDT: mean 77.87, std 17.82, range [33.34, 98.25]

Secondary structure (DSSP, 8-state):
----SEEEHHHHHHHHHHHHHHH-TT----HHHHHHHHHHTT-EEE--STT-TTSPP-PPTTHHHHHTTSS--SSHHHHHHHHHHHHHHHHHHHHTT-HHHHHHHHHHHHHHHHHHHHHHH-TTS-HHHHHHHHHHHHHHHHHHH-GGGHHHHHHHHHHSHHHHHHHTTTS---------